Protein AF-A0A505DKC9-F1 (afdb_monomer_lite)

InterPro domains:
  IPR025161 Insertion element IS402-like domain [PF13340] (12-55)

Foldseek 3Di:
DPVPDDDPLQQDPVNCVVVVVVDDDDDQDPPPRDDDDDDVNVVSSVVSVCVVPVD

Organism: NCBI:txid2315329

Structure (mmCIF, N/CA/C/O backbone):
data_AF-A0A505DKC9-F1
#
_entry.id   AF-A0A505DKC9-F1
#
loop_
_atom_site.group_PDB
_atom_site.id
_atom_site.type_symbol
_atom_site.label_atom_id
_atom_site.label_alt_id
_atom_site.label_comp_id
_atom_site.label_asym_id
_atom_site.label_entity_id
_atom_site.label_seq_id
_atom_site.pdbx_PDB_ins_code
_atom_site.Cartn_x
_atom_site.Cartn_y
_atom_site.Cartn_z
_atom_site.occupancy
_atom_site.B_iso_or_equiv
_atom_site.auth_seq_id
_atom_site.auth_comp_id
_atom_site.auth_asym_id
_atom_site.auth_atom_id
_atom_site.pdbx_PDB_model_num
ATOM 1 N N . MET A 1 1 ? -10.016 -2.231 19.240 1.00 62.81 1 MET A N 1
ATOM 2 C CA . MET A 1 1 ? -9.887 -3.483 18.467 1.00 62.81 1 MET A CA 1
ATOM 3 C C . MET A 1 1 ? -10.367 -4.614 19.339 1.00 62.81 1 MET A C 1
ATOM 5 O O . MET A 1 1 ? -9.904 -4.731 20.472 1.00 62.81 1 MET A O 1
ATOM 9 N N . ARG A 1 2 ? -11.362 -5.368 18.875 1.00 66.81 2 ARG A N 1
ATOM 10 C CA . ARG A 1 2 ? -11.836 -6.553 19.588 1.00 66.81 2 ARG A CA 1
ATOM 11 C C . ARG A 1 2 ? -10.766 -7.638 19.487 1.00 66.81 2 ARG A C 1
ATOM 13 O O . ARG A 1 2 ? -10.000 -7.697 18.529 1.00 66.81 2 ARG A O 1
ATOM 20 N N . ARG A 1 3 ? -10.676 -8.482 20.510 1.00 46.19 3 ARG A N 1
ATOM 21 C CA . ARG A 1 3 ? -9.710 -9.584 20.561 1.00 46.19 3 ARG A CA 1
ATOM 22 C C . ARG A 1 3 ? -9.982 -10.519 19.372 1.00 46.19 3 ARG A C 1
ATOM 24 O O . ARG A 1 3 ? -11.060 -11.099 19.315 1.00 46.19 3 ARG A O 1
ATOM 31 N N . GLY A 1 4 ? -9.041 -10.611 18.432 1.00 66.12 4 GLY A N 1
ATOM 32 C CA . GLY A 1 4 ? -9.180 -11.393 17.193 1.00 66.12 4 GLY A CA 1
ATOM 33 C C . GLY A 1 4 ? -9.437 -10.576 15.918 1.00 66.12 4 GLY A C 1
ATOM 34 O O . GL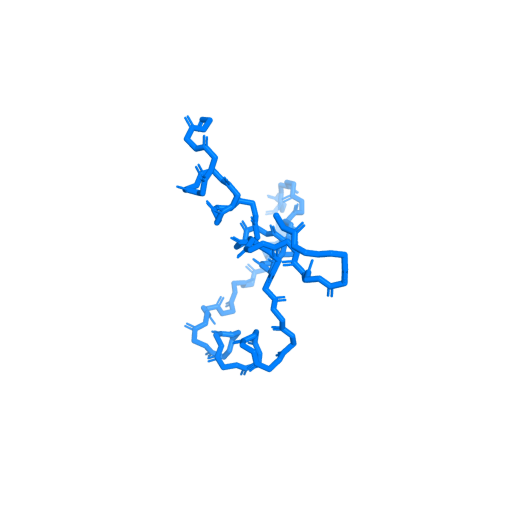Y A 1 4 ? -9.384 -11.147 14.835 1.00 66.12 4 GLY A O 1
ATOM 35 N N . GLU A 1 5 ? -9.663 -9.260 16.008 1.00 70.75 5 GLU A N 1
ATOM 36 C CA . GLU A 1 5 ? -9.687 -8.392 14.824 1.00 70.75 5 GLU A CA 1
ATOM 37 C C . GLU A 1 5 ? -8.260 -8.101 14.354 1.00 70.75 5 GLU A C 1
ATOM 39 O O . GLU A 1 5 ? -7.401 -7.676 15.133 1.00 70.75 5 GLU A O 1
ATOM 44 N N . GLN A 1 6 ? -8.012 -8.335 13.067 1.00 79.44 6 GLN A N 1
ATOM 45 C CA . GLN A 1 6 ? -6.764 -7.968 12.414 1.00 79.44 6 GLN A CA 1
ATOM 46 C C . GLN A 1 6 ? -6.552 -6.451 12.496 1.00 79.44 6 GLN A C 1
ATOM 48 O O . GLN A 1 6 ? -7.502 -5.672 12.400 1.00 79.44 6 GLN A O 1
ATOM 53 N N . LEU A 1 7 ? -5.296 -6.030 12.682 1.00 88.56 7 LEU A N 1
ATOM 54 C CA . LEU A 1 7 ? -4.943 -4.613 12.668 1.00 88.56 7 LEU A CA 1
ATOM 55 C C . LEU A 1 7 ? -5.423 -3.989 11.338 1.00 88.56 7 LEU A C 1
ATOM 57 O O . LEU A 1 7 ? -5.179 -4.572 10.281 1.00 88.56 7 LEU A O 1
ATOM 61 N N . PRO A 1 8 ? -6.061 -2.810 11.362 1.00 89.25 8 PRO A N 1
ATOM 62 C CA . PRO A 1 8 ? -6.778 -2.229 10.225 1.00 89.25 8 PRO A CA 1
ATOM 63 C C . PRO A 1 8 ? -5.863 -1.835 9.063 1.00 89.25 8 PRO A C 1
ATOM 65 O O . PRO A 1 8 ? -6.331 -1.644 7.947 1.00 89.25 8 PRO A O 1
ATOM 68 N N . TRP A 1 9 ? -4.558 -1.725 9.310 1.00 93.31 9 TRP A N 1
ATOM 69 C CA . TRP A 1 9 ? -3.547 -1.453 8.290 1.00 93.31 9 TRP A CA 1
ATOM 70 C C . TRP A 1 9 ? -2.897 -2.714 7.709 1.00 93.31 9 TRP A C 1
ATOM 72 O O . TRP A 1 9 ? -2.083 -2.609 6.794 1.00 93.31 9 TRP A O 1
ATOM 82 N N . ILE A 1 10 ? -3.206 -3.907 8.225 1.00 94.44 10 ILE A N 1
ATOM 83 C CA . ILE A 1 10 ? -2.712 -5.149 7.632 1.00 94.44 10 ILE A CA 1
ATOM 84 C C . ILE A 1 10 ? -3.596 -5.495 6.444 1.00 94.44 10 ILE A C 1
ATOM 86 O O . ILE A 1 10 ? -4.795 -5.702 6.591 1.00 94.44 10 ILE A O 1
ATOM 90 N N . VAL A 1 11 ? -2.981 -5.586 5.269 1.00 94.75 11 VAL A N 1
ATOM 91 C CA . VAL A 1 11 ? -3.669 -5.935 4.024 1.00 94.75 11 VAL A CA 1
ATOM 92 C C . VAL A 1 11 ? -3.928 -7.446 4.009 1.00 94.75 11 VAL A C 1
ATOM 94 O O . VAL A 1 11 ? -2.944 -8.187 4.016 1.00 94.75 11 VAL A O 1
ATOM 97 N N . PRO A 1 12 ? -5.184 -7.936 3.983 1.00 94.31 12 PRO A N 1
ATOM 98 C CA . PRO A 1 12 ? -5.493 -9.368 3.883 1.00 94.31 12 PRO A CA 1
ATOM 99 C C . PRO A 1 12 ? -5.131 -9.957 2.513 1.00 94.31 12 PRO A C 1
ATOM 101 O O . PRO A 1 12 ? -5.035 -9.221 1.530 1.00 94.31 12 PRO A O 1
ATOM 104 N N . ASP A 1 13 ? -4.971 -11.281 2.430 1.00 95.19 13 ASP A N 1
ATOM 105 C CA . ASP A 1 13 ? -4.562 -11.970 1.191 1.00 95.19 13 ASP A CA 1
ATOM 106 C C . ASP A 1 13 ? -5.543 -11.731 0.038 1.00 95.19 13 ASP A C 1
ATOM 108 O O . ASP A 1 13 ? -5.127 -11.405 -1.070 1.00 95.19 13 ASP A O 1
ATOM 112 N N . GLU A 1 14 ? -6.848 -11.821 0.303 1.00 95.44 14 GLU A N 1
ATOM 113 C CA . GLU A 1 14 ? -7.885 -11.621 -0.719 1.00 95.44 14 GLU A CA 1
ATOM 114 C C . GLU A 1 14 ? -7.878 -10.207 -1.303 1.00 95.44 14 GLU A C 1
ATOM 116 O O . GLU A 1 14 ? -8.131 -10.014 -2.493 1.00 95.44 14 GLU A O 1
ATOM 121 N N . 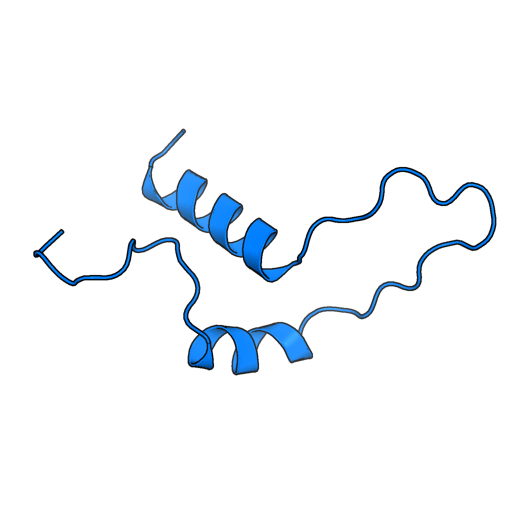LEU A 1 15 ? -7.588 -9.206 -0.468 1.00 95.00 15 LEU A N 1
ATOM 122 C CA . LEU A 1 15 ? -7.463 -7.824 -0.914 1.00 95.00 15 LEU A CA 1
ATOM 123 C C . LEU A 1 15 ? -6.170 -7.641 -1.711 1.00 95.00 15 LEU A C 1
ATOM 125 O O . LEU A 1 15 ? -6.188 -7.024 -2.774 1.00 95.00 15 LEU A O 1
ATOM 129 N N . TRP A 1 16 ? -5.065 -8.214 -1.228 1.00 96.69 16 TRP A N 1
ATOM 130 C CA . TRP A 1 16 ? -3.784 -8.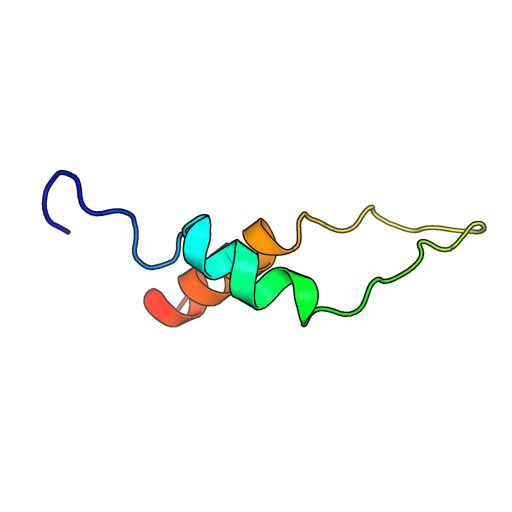167 -1.925 1.00 96.69 16 TRP A CA 1
ATOM 131 C C . TRP A 1 16 ? -3.869 -8.795 -3.319 1.00 96.69 16 TRP A C 1
ATOM 133 O O . TRP A 1 16 ? -3.434 -8.169 -4.279 1.00 96.69 16 TRP A O 1
ATOM 143 N N . ALA A 1 17 ? -4.534 -9.944 -3.458 1.00 97.69 17 ALA A N 1
ATOM 144 C CA . ALA A 1 17 ? -4.728 -10.628 -4.738 1.00 97.69 17 ALA A CA 1
ATOM 145 C C . ALA A 1 17 ? -5.460 -9.774 -5.792 1.00 97.69 17 ALA A C 1
ATOM 147 O O . ALA A 1 17 ? -5.301 -9.998 -6.990 1.00 97.69 17 ALA A O 1
ATOM 148 N N . ARG A 1 18 ? -6.256 -8.783 -5.365 1.00 97.69 18 ARG A N 1
ATOM 149 C CA . ARG A 1 18 ? -6.926 -7.827 -6.264 1.00 97.69 18 ARG A CA 1
ATOM 150 C C . ARG A 1 18 ? -6.057 -6.615 -6.595 1.00 97.69 18 ARG A C 1
ATOM 152 O O . ARG A 1 18 ? -6.199 -6.057 -7.676 1.00 97.69 18 ARG A O 1
ATOM 159 N N . ILE A 1 19 ? -5.200 -6.190 -5.666 1.00 96.75 19 ILE A N 1
ATOM 160 C CA . ILE A 1 19 ? -4.361 -4.992 -5.808 1.00 96.75 19 ILE A CA 1
ATOM 161 C C . ILE A 1 19 ? -3.072 -5.301 -6.570 1.00 96.75 19 ILE A C 1
ATOM 163 O O . ILE A 1 19 ? -2.699 -4.541 -7.457 1.00 96.75 19 ILE A O 1
ATOM 167 N N . GLU A 1 20 ? -2.397 -6.400 -6.236 1.00 96.56 20 GLU A N 1
ATOM 168 C CA . GLU A 1 20 ? -1.087 -6.768 -6.783 1.00 96.56 20 GLU A CA 1
ATOM 169 C C . GLU A 1 20 ? -1.032 -6.744 -8.320 1.00 96.56 20 GLU A C 1
ATOM 171 O O . GLU A 1 20 ? -0.104 -6.131 -8.849 1.00 96.56 20 GLU A O 1
ATOM 176 N N . PRO A 1 21 ? -2.022 -7.283 -9.066 1.00 97.38 21 PRO A N 1
ATOM 177 C CA . PRO A 1 21 ? -1.983 -7.267 -10.531 1.00 97.38 21 PRO A CA 1
ATOM 178 C C . PRO A 1 21 ? -2.077 -5.865 -11.146 1.00 97.38 21 PRO A C 1
ATOM 180 O O . PRO A 1 21 ? -1.772 -5.689 -12.323 1.00 97.38 21 PRO A O 1
ATOM 183 N N . LEU A 1 22 ? -2.533 -4.871 -10.376 1.00 96.69 22 LEU A N 1
ATOM 184 C CA . LEU A 1 22 ? -2.654 -3.482 -10.820 1.00 96.69 22 LEU A CA 1
ATOM 185 C C . LEU A 1 22 ? -1.336 -2.712 -10.667 1.00 96.69 22 LEU A C 1
ATOM 187 O O . LEU A 1 22 ? -1.195 -1.619 -11.218 1.00 96.69 22 LEU A O 1
ATOM 191 N N . LEU A 1 23 ? -0.381 -3.249 -9.904 1.00 94.94 23 LEU A N 1
ATOM 192 C CA . LEU A 1 23 ? 0.913 -2.617 -9.700 1.00 94.94 23 LEU A CA 1
ATOM 193 C C . LEU A 1 23 ? 1.840 -2.892 -10.892 1.00 94.94 23 LEU A C 1
ATOM 195 O O . LEU A 1 23 ? 1.889 -4.009 -11.411 1.00 94.94 23 LEU A O 1
ATOM 199 N N . PRO A 1 24 ? 2.624 -1.895 -11.334 1.00 94.00 24 PRO A N 1
ATOM 200 C CA . PRO A 1 24 ? 3.584 -2.106 -12.402 1.00 94.00 24 PRO A CA 1
ATOM 201 C C . PRO A 1 24 ? 4.719 -3.022 -11.936 1.00 94.00 24 PRO A C 1
ATOM 203 O O . PRO A 1 24 ? 5.338 -2.799 -10.892 1.00 94.00 24 PRO A O 1
ATOM 206 N N . VAL A 1 25 ? 5.069 -4.003 -12.767 1.00 90.62 25 VAL A N 1
ATOM 207 C CA . VAL A 1 25 ? 6.264 -4.826 -12.554 1.00 90.62 25 VAL A CA 1
ATOM 208 C C . VAL A 1 25 ? 7.499 -3.998 -12.908 1.00 90.62 25 VAL A C 1
ATOM 210 O O . VAL A 1 25 ? 7.776 -3.724 -14.074 1.00 90.62 25 VAL A O 1
ATOM 213 N N . VAL A 1 26 ? 8.258 -3.585 -11.892 1.00 88.62 26 VAL A N 1
ATOM 214 C CA . VAL A 1 26 ? 9.477 -2.788 -12.082 1.00 88.62 26 VAL A CA 1
ATOM 215 C C . VAL A 1 26 ? 10.694 -3.705 -12.140 1.00 88.62 26 VAL A C 1
ATOM 217 O O . VAL A 1 26 ? 11.112 -4.270 -11.128 1.00 88.62 26 VAL A O 1
ATOM 220 N N . SER A 1 27 ? 11.307 -3.812 -13.320 1.00 89.38 27 SER A N 1
ATOM 221 C CA . SER A 1 27 ? 12.562 -4.543 -13.496 1.00 89.38 27 SER A CA 1
ATOM 222 C C . SER A 1 27 ? 13.695 -3.878 -12.714 1.00 89.38 27 SER A C 1
ATOM 224 O O . SER 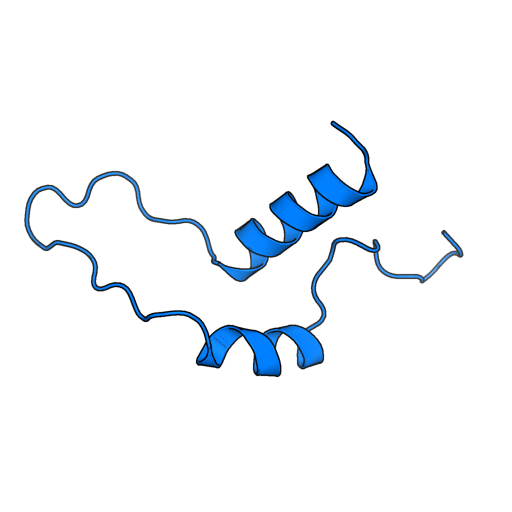A 1 27 ? 13.925 -2.669 -12.823 1.00 89.38 27 SER A O 1
ATOM 226 N N . ARG A 1 28 ? 14.447 -4.673 -11.951 1.00 90.19 28 ARG A N 1
ATOM 227 C CA . ARG A 1 28 ? 15.649 -4.193 -11.266 1.00 90.19 28 ARG A CA 1
ATOM 228 C C . ARG A 1 28 ? 16.742 -3.902 -12.297 1.00 90.19 28 ARG A C 1
ATOM 230 O O . ARG A 1 28 ? 16.984 -4.721 -13.178 1.00 90.19 28 ARG A O 1
ATOM 237 N N . ARG A 1 29 ? 17.416 -2.755 -12.170 1.00 90.50 29 ARG A N 1
ATOM 238 C CA . ARG A 1 29 ? 18.584 -2.428 -13.005 1.00 90.50 29 ARG A CA 1
ATOM 239 C C . ARG A 1 29 ? 19.690 -3.465 -12.795 1.00 90.50 29 ARG A C 1
ATOM 241 O O . ARG A 1 29 ? 19.889 -3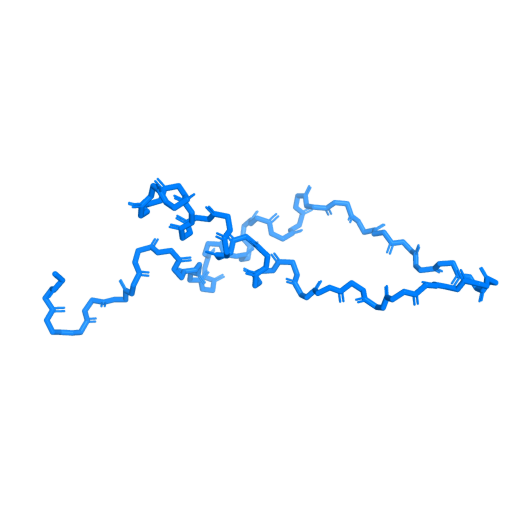.901 -11.663 1.00 90.50 29 ARG A O 1
ATOM 248 N N . ALA A 1 30 ? 20.389 -3.829 -13.869 1.00 90.12 30 ALA A N 1
ATOM 249 C CA . ALA A 1 30 ? 21.548 -4.716 -13.798 1.00 90.12 30 ALA A CA 1
ATOM 250 C C . ALA A 1 30 ? 22.751 -3.988 -13.180 1.00 90.12 30 ALA A C 1
ATOM 252 O O . ALA A 1 30 ? 23.308 -4.444 -12.182 1.00 90.12 30 ALA A O 1
ATOM 253 N N . ASP A 1 31 ? 23.066 -2.803 -13.701 1.00 92.62 31 ASP A N 1
ATOM 254 C CA . ASP A 1 31 ? 24.187 -1.999 -13.224 1.00 92.62 31 ASP A CA 1
ATOM 255 C C . ASP A 1 31 ? 23.746 -1.021 -12.134 1.00 92.62 31 ASP A C 1
ATOM 257 O O . ASP A 1 31 ? 22.752 -0.303 -12.275 1.00 92.62 31 ASP A O 1
ATOM 261 N N . HIS A 1 32 ? 24.513 -0.987 -11.041 1.00 90.75 32 HIS A N 1
ATOM 262 C CA . HIS A 1 32 ? 24.283 -0.133 -9.870 1.00 90.75 32 HIS A CA 1
ATOM 263 C C . HIS A 1 32 ? 22.844 -0.230 -9.319 1.00 90.75 32 HIS A C 1
ATOM 265 O O . HIS A 1 32 ? 22.124 0.767 -9.236 1.00 90.75 32 HIS A O 1
ATOM 271 N N . PRO A 1 33 ? 22.400 -1.428 -8.894 1.00 89.81 33 PRO A N 1
ATOM 272 C CA . PRO A 1 33 ? 20.997 -1.706 -8.580 1.00 89.81 33 PRO A CA 1
ATOM 273 C C . PRO A 1 33 ? 20.447 -1.011 -7.322 1.00 89.81 33 PRO A C 1
ATOM 275 O O . PRO A 1 33 ? 19.277 -1.213 -6.990 1.00 89.81 33 PRO A O 1
ATOM 278 N N . GLY A 1 34 ? 21.275 -0.264 -6.586 1.00 91.94 34 GLY A N 1
ATOM 279 C CA . GLY A 1 34 ? 20.904 0.372 -5.325 1.00 91.94 34 GLY A CA 1
ATOM 280 C C . GLY A 1 34 ? 20.389 -0.610 -4.263 1.00 91.94 34 GLY A C 1
ATOM 281 O O . GLY A 1 34 ? 20.610 -1.829 -4.320 1.00 91.94 34 GLY A O 1
ATOM 282 N N . ARG A 1 35 ? 19.685 -0.069 -3.262 1.00 92.62 35 ARG A N 1
ATOM 283 C CA . ARG A 1 35 ? 19.053 -0.871 -2.207 1.00 92.62 35 ARG A CA 1
ATOM 284 C C . ARG A 1 35 ? 17.883 -1.667 -2.789 1.00 92.62 35 ARG A C 1
ATOM 286 O O . ARG A 1 35 ? 17.075 -1.140 -3.548 1.00 92.62 35 ARG A O 1
ATOM 293 N N . LYS A 1 36 ? 17.775 -2.943 -2.407 1.00 90.31 36 LYS A N 1
ATOM 294 C CA . LYS A 1 36 ? 16.637 -3.790 -2.790 1.00 90.31 36 LYS A CA 1
ATOM 295 C C . LYS A 1 36 ? 15.333 -3.157 -2.287 1.00 90.31 36 LYS A C 1
ATOM 297 O O . LYS A 1 36 ? 15.267 -2.759 -1.124 1.00 90.31 36 LYS A O 1
ATOM 302 N N . ARG A 1 37 ? 14.320 -3.088 -3.157 1.00 91.25 37 ARG A N 1
ATOM 303 C CA . ARG A 1 37 ? 12.975 -2.634 -2.784 1.00 91.25 37 ARG A CA 1
ATOM 304 C C . ARG A 1 37 ? 12.386 -3.553 -1.713 1.00 91.25 37 ARG A C 1
ATOM 306 O O . ARG A 1 37 ? 12.680 -4.751 -1.680 1.00 91.25 37 ARG A O 1
ATOM 313 N N . LEU A 1 38 ? 11.585 -2.963 -0.833 1.00 93.50 38 LEU A N 1
ATOM 314 C CA . LEU A 1 38 ? 10.752 -3.719 0.091 1.00 93.50 38 LEU A CA 1
ATOM 315 C C . LEU A 1 38 ? 9.632 -4.423 -0.677 1.00 93.50 38 LEU A C 1
ATOM 317 O O . LEU A 1 38 ? 9.327 -4.066 -1.810 1.00 93.50 38 LEU A O 1
ATOM 321 N N . ASP A 1 39 ? 9.052 -5.424 -0.031 1.00 93.81 39 ASP A N 1
ATOM 322 C CA . ASP A 1 39 ? 7.839 -6.082 -0.496 1.00 93.81 39 ASP A CA 1
ATOM 323 C C . ASP A 1 39 ? 6.681 -5.073 -0.581 1.00 93.81 39 ASP A C 1
ATOM 325 O O . ASP A 1 39 ? 6.433 -4.334 0.379 1.00 93.81 39 ASP A O 1
ATOM 329 N N . ASP A 1 40 ? 5.990 -5.029 -1.720 1.00 95.50 40 ASP A N 1
ATOM 330 C CA . ASP A 1 40 ? 4.997 -3.987 -1.999 1.00 95.50 40 ASP A CA 1
ATOM 331 C C . ASP A 1 40 ? 3.798 -4.060 -1.035 1.00 95.50 40 ASP A C 1
ATOM 333 O O . ASP A 1 40 ? 3.281 -3.021 -0.616 1.00 95.50 40 ASP A O 1
ATOM 337 N N . ARG A 1 41 ? 3.414 -5.257 -0.568 1.00 96.62 41 ARG A N 1
ATOM 338 C CA . ARG A 1 41 ? 2.345 -5.423 0.430 1.00 96.62 41 ARG A CA 1
ATOM 339 C C . ARG A 1 41 ? 2.745 -4.861 1.786 1.00 96.62 41 ARG A C 1
ATOM 341 O O . ARG A 1 41 ? 1.924 -4.240 2.469 1.00 96.62 41 ARG A O 1
ATOM 348 N N . LYS A 1 42 ? 4.006 -5.044 2.189 1.00 95.62 42 LYS A N 1
ATOM 349 C CA . LYS A 1 42 ? 4.537 -4.426 3.416 1.00 95.62 42 LYS A CA 1
ATOM 350 C C . LYS A 1 42 ? 4.553 -2.905 3.312 1.00 95.62 42 LYS A C 1
ATOM 352 O O . LYS A 1 42 ? 4.187 -2.240 4.278 1.00 95.62 42 LYS A O 1
ATOM 357 N N . VAL A 1 43 ? 4.933 -2.359 2.155 1.00 95.94 43 VAL A N 1
ATOM 358 C CA . VAL A 1 43 ? 4.905 -0.907 1.912 1.00 95.94 43 VAL A CA 1
ATOM 359 C C . VAL A 1 43 ? 3.476 -0.377 2.001 1.00 95.94 43 VAL A C 1
ATOM 361 O O . VAL A 1 43 ? 3.237 0.582 2.731 1.00 95.94 43 VAL A O 1
ATOM 364 N N . LEU A 1 44 ? 2.516 -1.036 1.344 1.00 96.38 44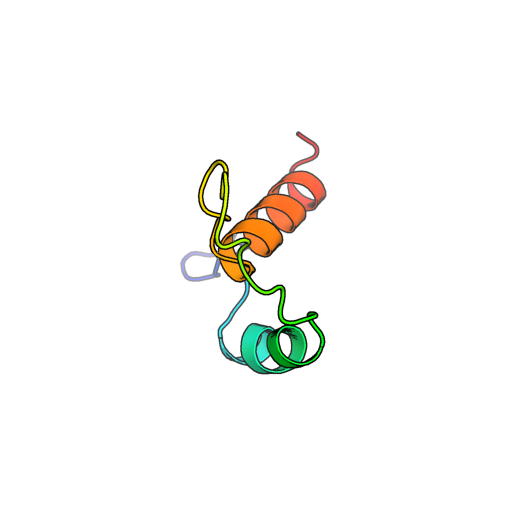 LEU A N 1
ATOM 365 C CA . LEU A 1 44 ? 1.102 -0.670 1.425 1.00 96.38 44 LEU A CA 1
ATOM 366 C C . LEU A 1 44 ? 0.588 -0.708 2.871 1.00 96.38 44 LEU A C 1
ATOM 368 O O . LEU A 1 44 ? -0.073 0.227 3.313 1.00 96.38 44 LEU A O 1
ATOM 372 N N . SER A 1 45 ? 0.958 -1.740 3.633 1.00 96.75 45 SER A N 1
ATOM 373 C CA . SER A 1 45 ? 0.591 -1.844 5.051 1.00 96.75 45 SER A CA 1
ATOM 374 C C . SER A 1 45 ? 1.169 -0.685 5.879 1.00 96.75 45 SER A C 1
ATOM 376 O O . SER A 1 45 ? 0.492 -0.151 6.752 1.00 96.75 45 SER A O 1
ATOM 378 N N . GLY A 1 46 ? 2.401 -0.251 5.587 1.00 96.25 46 GLY A N 1
ATOM 379 C CA . GLY A 1 46 ? 3.020 0.917 6.224 1.00 96.25 46 GLY A CA 1
ATOM 380 C C . GLY A 1 46 ? 2.318 2.236 5.882 1.00 96.25 46 GLY A C 1
ATOM 381 O O . GLY A 1 46 ? 2.102 3.059 6.767 1.00 96.25 46 GLY A O 1
ATOM 382 N N . ILE A 1 47 ? 1.900 2.417 4.625 1.00 96.38 47 ILE A N 1
ATOM 383 C CA . ILE A 1 47 ? 1.115 3.588 4.202 1.00 96.38 47 ILE A CA 1
ATOM 384 C C . ILE A 1 47 ? -0.219 3.628 4.955 1.00 96.38 47 ILE A C 1
ATOM 386 O O . ILE A 1 47 ? -0.565 4.651 5.541 1.00 96.38 47 ILE A O 1
ATOM 390 N N . LEU A 1 48 ? -0.949 2.511 4.995 1.00 96.19 48 LEU A N 1
ATOM 391 C CA . LEU A 1 48 ? -2.219 2.423 5.720 1.00 96.19 48 LEU A CA 1
ATOM 392 C C . LEU A 1 48 ? -2.041 2.660 7.222 1.00 96.19 48 LEU A C 1
ATOM 394 O O . LEU A 1 48 ? -2.902 3.272 7.844 1.00 96.19 48 LEU A O 1
ATOM 398 N N . PHE A 1 49 ? -0.924 2.215 7.802 1.00 96.31 49 PHE A N 1
ATOM 399 C CA . PHE A 1 49 ? -0.597 2.484 9.200 1.00 96.31 49 PHE A CA 1
ATOM 400 C C . PHE A 1 49 ? -0.465 3.986 9.467 1.00 96.31 49 PHE A C 1
ATOM 402 O O . PHE A 1 49 ? -1.091 4.484 10.401 1.00 96.31 49 PHE A O 1
ATOM 409 N N . VAL A 1 50 ? 0.292 4.710 8.637 1.00 97.81 50 VAL A N 1
ATOM 410 C CA . VAL A 1 50 ? 0.443 6.173 8.744 1.00 97.81 50 VAL A CA 1
ATOM 411 C C . VAL A 1 50 ? -0.914 6.860 8.615 1.00 97.81 50 VAL A C 1
ATOM 413 O O . VAL A 1 50 ? -1.294 7.640 9.482 1.00 97.81 50 VAL A O 1
ATOM 416 N N . LEU A 1 51 ? -1.697 6.498 7.595 1.00 96.38 51 LEU A N 1
ATOM 417 C CA . LEU A 1 51 ? -3.026 7.073 7.373 1.00 96.38 51 LEU A CA 1
ATOM 418 C C . LEU A 1 51 ? -4.000 6.791 8.524 1.00 96.38 51 LEU A C 1
ATOM 420 O O . LEU A 1 51 ? -4.830 7.636 8.845 1.00 96.38 51 LEU A O 1
ATOM 424 N N . TYR A 1 52 ? -3.911 5.612 9.142 1.00 94.75 52 TYR A N 1
ATOM 425 C CA . TYR A 1 52 ? -4.776 5.224 10.252 1.00 94.75 52 TYR A CA 1
ATOM 426 C C . TYR A 1 52 ? -4.369 5.881 11.578 1.00 94.75 52 TYR A C 1
ATOM 428 O O . TYR A 1 52 ? -5.229 6.213 12.391 1.00 94.75 52 TYR A O 1
ATOM 436 N N . THR A 1 53 ? -3.067 6.026 11.829 1.00 95.56 53 THR A N 1
ATOM 437 C CA . THR A 1 53 ? -2.542 6.493 13.124 1.00 95.56 53 THR A CA 1
ATOM 438 C C . THR A 1 53 ? -2.259 7.991 13.176 1.00 95.56 53 THR A C 1
ATOM 440 O O . THR A 1 53 ? -2.231 8.546 14.271 1.00 95.56 53 THR A O 1
ATOM 443 N N . GLY A 1 54 ? -2.082 8.647 12.025 1.00 93.75 54 GLY A N 1
ATOM 444 C CA . GLY A 1 54 ? -1.757 10.072 11.939 1.00 93.75 54 GLY A CA 1
ATOM 445 C C . GLY A 1 54 ? -0.325 10.422 12.357 1.00 93.75 54 GLY A C 1
ATOM 446 O O . GLY A 1 54 ? -0.087 11.560 12.755 1.00 93.75 54 GLY A O 1
ATOM 447 N N . ILE A 1 55 ? 0.593 9.449 12.317 1.00 90.31 55 ILE A N 1
ATOM 448 C CA . ILE A 1 55 ? 2.040 9.648 12.537 1.00 90.31 55 ILE A CA 1
ATOM 449 C C . ILE A 1 55 ? 2.672 10.418 11.375 1.00 90.31 55 ILE A C 1
ATOM 451 O O . ILE A 1 55 ? 2.275 10.162 10.218 1.00 90.31 55 ILE A O 1
#

Sequence (55 aa):
MRRGEQLPWIVPDELWARIEPLLPVVSRRADHPGRKRLDDRKVLSGILFVLYTGI

pLDDT: mean 90.86, std 9.87, range [46.19, 97.81]

Secondary structure (DSSP, 8-state):
--TTPPPTTSPPHHHHHHHGGGS---PPPSSS--SPPPPHHHHHHHHHHHHHH--

Radius of gyration: 14.59 Å; chains: 1; bounding box: 36×22×34 Å